Protein AF-A0A4U1C082-F1 (afdb_monomer)

Secondary structure (DSSP, 8-state):
------PPPP---HHHHHHHHHHHHHHHHHHTSSHHHHHHHHHHHHHHHHHHH-GGGSEEPSSTT-EEEEETTEEEEE-

Solvent-accessible surface area (backbone atoms only — not comparable to full-atom values): 4830 Å² total; per-residue (Å²): 132,88,78,79,78,77,76,62,84,88,78,79,51,72,67,58,51,51,54,50,51,51,54,36,49,50,43,24,70,72,66,75,41,56,68,64,30,54,50,50,51,51,53,49,51,56,51,48,56,50,35,47,78,36,65,82,75,37,44,79,50,96,50,88,76,32,29,38,39,82,51,97,92,47,71,48,81,44,114

Sequence (79 aa):
MAKTEKRLIVEWTKTAEIQFYEILTYWINRNKSTSYSEKLAKITWEKIEFIVAHPFSAMASKFPKIRIASVRHLALCIK

Radius of gyration: 14.53 Å; Cα contacts (8 Å, |Δi|>4): 60; chains: 1; bounding box: 26×33×42 Å

Structure (mmCIF, N/CA/C/O backbone):
data_AF-A0A4U1C082-F1
#
_entry.id   AF-A0A4U1C082-F1
#
loop_
_atom_site.group_PDB
_atom_site.id
_atom_site.type_symbol
_atom_site.label_atom_id
_atom_site.label_alt_id
_atom_site.label_comp_id
_atom_site.label_asym_id
_atom_site.label_entity_id
_atom_site.label_seq_id
_atom_site.pdbx_PDB_ins_code
_atom_site.Cartn_x
_atom_site.Cartn_y
_atom_site.Cartn_z
_atom_site.occupancy
_atom_site.B_iso_or_equiv
_atom_site.auth_seq_id
_atom_site.auth_comp_id
_atom_site.auth_asym_id
_atom_site.auth_atom_id
_atom_site.pdbx_PDB_model_num
ATOM 1 N N . MET A 1 1 ? 15.501 21.845 -24.089 1.00 35.34 1 MET A N 1
ATOM 2 C CA . MET A 1 1 ? 14.719 20.651 -24.477 1.00 35.34 1 MET A CA 1
ATOM 3 C C . MET A 1 1 ? 13.934 20.203 -23.256 1.00 35.34 1 MET A C 1
ATOM 5 O O . MET A 1 1 ? 14.550 19.768 -22.291 1.00 35.34 1 MET A O 1
ATOM 9 N N . ALA A 1 2 ? 12.617 20.414 -23.232 1.00 43.88 2 ALA A N 1
ATOM 10 C CA . ALA A 1 2 ? 11.787 19.969 -22.117 1.00 43.88 2 ALA A CA 1
ATOM 11 C C . ALA A 1 2 ? 11.732 18.435 -22.140 1.00 43.88 2 ALA A C 1
ATOM 13 O O . ALA A 1 2 ? 11.214 17.842 -23.082 1.00 43.88 2 ALA A O 1
ATOM 14 N N . LYS A 1 3 ? 12.341 17.792 -21.141 1.00 48.88 3 LYS A N 1
ATOM 15 C CA . LYS A 1 3 ? 12.249 16.346 -20.938 1.00 48.88 3 LYS A CA 1
ATOM 16 C C . LYS A 1 3 ? 10.796 16.071 -20.547 1.00 48.88 3 LYS A C 1
ATOM 18 O O . LYS A 1 3 ? 10.389 16.439 -19.452 1.00 48.88 3 LYS A O 1
ATOM 23 N N . THR A 1 4 ? 9.992 15.509 -21.443 1.00 53.09 4 THR A N 1
ATOM 24 C CA . THR A 1 4 ? 8.631 15.087 -21.100 1.00 53.09 4 THR A CA 1
ATOM 25 C C . THR A 1 4 ? 8.739 13.996 -20.035 1.00 53.09 4 THR A C 1
ATOM 27 O O . THR A 1 4 ? 9.140 12.872 -20.334 1.00 53.09 4 THR A O 1
ATOM 30 N N . GLU A 1 5 ? 8.455 14.328 -18.775 1.00 61.97 5 GLU A N 1
ATOM 31 C CA . GLU A 1 5 ? 8.370 13.341 -17.701 1.00 61.97 5 GLU A CA 1
ATOM 32 C C . GLU A 1 5 ? 7.231 12.376 -18.021 1.00 61.97 5 GLU A C 1
ATOM 34 O O . GLU A 1 5 ? 6.052 12.736 -18.010 1.00 61.97 5 GLU A O 1
ATOM 39 N N . LYS A 1 6 ? 7.589 11.133 -18.344 1.00 67.44 6 LYS A N 1
ATOM 40 C CA . LYS A 1 6 ? 6.624 10.053 -18.516 1.00 67.44 6 LYS A CA 1
ATOM 41 C C . LYS A 1 6 ? 5.990 9.769 -17.155 1.00 67.44 6 LYS A C 1
ATOM 43 O O . LYS A 1 6 ? 6.575 9.062 -16.340 1.00 67.44 6 LYS A O 1
ATOM 48 N N . ARG A 1 7 ? 4.803 10.324 -16.910 1.00 72.06 7 ARG 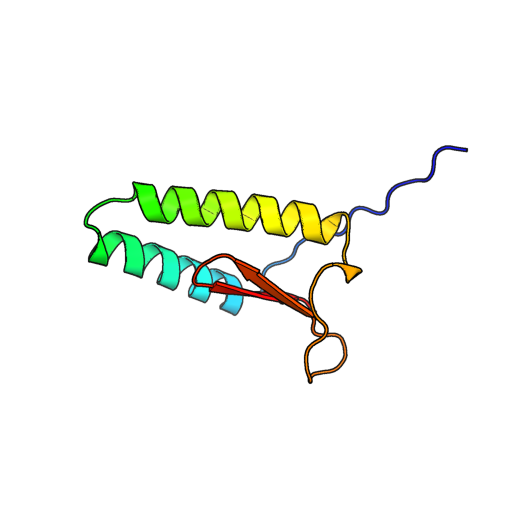A N 1
ATOM 49 C CA . ARG A 1 7 ? 4.001 9.995 -15.727 1.00 72.06 7 ARG A CA 1
ATOM 50 C C . ARG A 1 7 ? 3.431 8.593 -15.894 1.00 72.06 7 ARG A C 1
ATOM 52 O O . ARG A 1 7 ? 2.747 8.312 -16.876 1.00 72.06 7 ARG A O 1
ATOM 59 N N . LEU A 1 8 ? 3.749 7.708 -14.956 1.00 84.56 8 LEU A N 1
ATOM 60 C CA . LEU A 1 8 ? 3.120 6.395 -14.889 1.00 84.56 8 LEU A CA 1
ATOM 61 C C . LEU A 1 8 ? 1.699 6.547 -14.347 1.00 84.56 8 LEU A C 1
ATOM 63 O O . LEU A 1 8 ? 1.458 7.330 -13.429 1.00 84.56 8 LEU A O 1
ATOM 67 N N . ILE A 1 9 ? 0.773 5.792 -14.926 1.00 87.38 9 ILE A N 1
ATOM 68 C CA . ILE A 1 9 ? -0.595 5.681 -14.425 1.00 87.38 9 ILE A CA 1
ATOM 69 C C . ILE A 1 9 ? -0.602 4.571 -13.376 1.00 87.38 9 ILE A C 1
ATOM 71 O O . ILE A 1 9 ? -0.012 3.510 -13.585 1.00 87.38 9 ILE A O 1
ATOM 75 N N . VAL A 1 10 ? -1.233 4.836 -12.235 1.00 90.88 10 VAL A N 1
ATOM 76 C CA . VAL A 1 10 ? -1.376 3.862 -11.153 1.00 90.88 10 VAL A CA 1
ATOM 77 C C . VAL A 1 10 ? -2.717 3.170 -11.308 1.00 90.88 10 VAL A C 1
ATOM 79 O O . VAL A 1 10 ? -3.761 3.800 -11.170 1.00 90.88 10 VAL A O 1
ATOM 82 N N . GLU A 1 11 ? -2.676 1.867 -11.552 1.00 93.94 11 GLU A N 1
ATOM 83 C CA . GLU A 1 11 ? -3.859 1.015 -11.607 1.00 93.94 11 GLU A CA 1
ATOM 84 C C . GLU A 1 11 ? -3.800 0.004 -10.464 1.00 93.94 11 GLU A C 1
ATOM 86 O O . GLU A 1 11 ? -2.840 -0.758 -10.325 1.00 93.94 11 GLU A O 1
ATOM 91 N N . TRP A 1 12 ? -4.827 0.010 -9.618 1.00 94.75 12 TRP A N 1
ATOM 92 C CA . TRP A 1 12 ? -4.946 -0.940 -8.520 1.00 94.75 12 TRP A CA 1
ATOM 93 C C . TRP A 1 12 ? -5.636 -2.208 -9.008 1.00 94.75 12 TRP A C 1
ATOM 95 O O . TRP A 1 12 ? -6.695 -2.1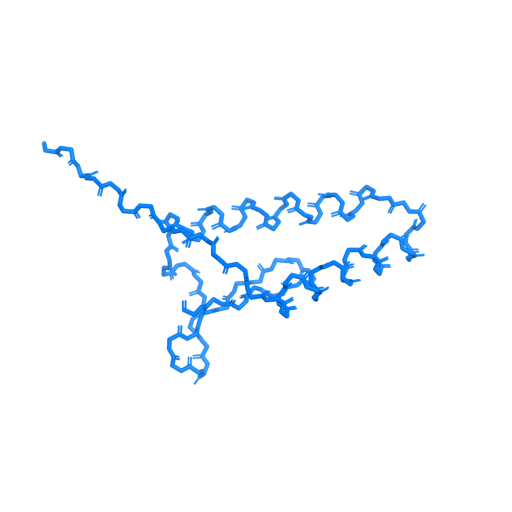57 -9.633 1.00 94.75 12 TRP A O 1
ATOM 105 N N . THR A 1 13 ? -5.069 -3.368 -8.680 1.00 96.50 13 THR A N 1
ATOM 106 C CA . THR A 1 13 ? -5.804 -4.625 -8.845 1.00 96.50 13 THR A CA 1
ATOM 107 C C . THR A 1 13 ? -6.939 -4.683 -7.829 1.00 96.50 13 THR A C 1
ATOM 109 O O . THR A 1 13 ? -6.829 -4.137 -6.727 1.00 96.50 13 THR A O 1
ATOM 112 N N . LYS A 1 14 ? -8.014 -5.410 -8.154 1.00 96.88 14 LYS A N 1
ATOM 113 C CA . LYS A 1 14 ? -9.146 -5.553 -7.229 1.00 96.88 14 LYS A CA 1
ATOM 114 C C . LYS A 1 14 ? -8.721 -6.136 -5.877 1.00 96.88 14 LYS A C 1
ATOM 116 O O . LYS A 1 14 ? -9.208 -5.710 -4.836 1.00 96.88 14 LYS A O 1
ATOM 121 N N . THR A 1 15 ? -7.772 -7.070 -5.889 1.00 96.06 15 THR A N 1
ATOM 122 C CA . THR A 1 15 ? -7.193 -7.651 -4.673 1.00 96.06 15 THR A CA 1
ATOM 123 C C . THR A 1 15 ? -6.446 -6.611 -3.843 1.00 96.06 15 THR A C 1
ATOM 125 O O . THR A 1 15 ? -6.645 -6.564 -2.634 1.00 96.06 15 THR A O 1
ATOM 128 N N . ALA A 1 16 ? -5.623 -5.764 -4.470 1.00 95.62 16 ALA A N 1
ATOM 129 C CA . ALA A 1 16 ? -4.877 -4.728 -3.757 1.00 95.62 16 ALA A CA 1
ATOM 130 C C . ALA A 1 16 ? -5.813 -3.692 -3.118 1.00 95.62 16 ALA A C 1
ATOM 132 O O . ALA A 1 16 ? -5.582 -3.278 -1.985 1.00 95.62 16 ALA A O 1
ATOM 133 N N . GLU A 1 17 ? -6.885 -3.316 -3.818 1.00 96.62 17 GLU A N 1
ATOM 134 C CA . GLU A 1 17 ? -7.915 -2.421 -3.288 1.00 96.62 17 GLU A CA 1
ATOM 135 C C . GLU A 1 17 ? -8.587 -3.022 -2.040 1.00 96.62 17 GLU A C 1
ATOM 137 O O . GLU A 1 17 ? -8.615 -2.383 -0.989 1.00 96.62 17 GLU A O 1
ATOM 142 N N . ILE A 1 18 ? -9.065 -4.271 -2.124 1.00 97.81 18 ILE A N 1
ATOM 143 C CA . ILE A 1 18 ? -9.717 -4.965 -0.999 1.00 97.81 18 ILE A CA 1
ATOM 144 C C . ILE A 1 18 ? -8.768 -5.070 0.200 1.00 97.81 18 ILE A C 1
ATOM 146 O O . ILE A 1 18 ? -9.128 -4.656 1.300 1.00 97.81 18 ILE A O 1
ATOM 150 N N . GLN A 1 19 ? -7.540 -5.551 -0.014 1.00 97.31 19 GLN A N 1
ATOM 151 C CA . GLN A 1 19 ? -6.547 -5.706 1.053 1.00 97.31 19 GLN A CA 1
ATOM 152 C C . GLN A 1 19 ? -6.228 -4.376 1.738 1.00 97.31 19 GLN A C 1
ATOM 154 O O . GLN A 1 19 ? -6.076 -4.311 2.958 1.00 97.31 19 GLN A O 1
ATOM 159 N N . PHE A 1 20 ? -6.136 -3.298 0.962 1.00 96.56 20 PHE A N 1
ATOM 160 C CA . PHE A 1 20 ? -5.892 -1.977 1.514 1.00 96.56 20 PHE A CA 1
ATOM 161 C C . PHE A 1 20 ? -7.051 -1.519 2.405 1.00 96.56 20 PHE A C 1
ATOM 163 O O . PHE A 1 20 ? -6.818 -1.108 3.543 1.00 96.56 20 PHE A O 1
ATOM 170 N N . TYR A 1 21 ? -8.297 -1.672 1.949 1.00 97.19 21 TYR A N 1
ATOM 171 C CA . TYR A 1 21 ? -9.475 -1.360 2.762 1.00 97.19 21 TYR A CA 1
ATOM 172 C C . TYR A 1 21 ? -9.585 -2.224 4.023 1.00 97.19 21 TYR A C 1
ATOM 174 O O . TYR A 1 21 ? -9.943 -1.704 5.082 1.00 97.19 21 TYR A O 1
ATOM 182 N N . GLU A 1 22 ? -9.244 -3.511 3.959 1.00 97.56 22 GLU A N 1
ATOM 183 C CA . GLU A 1 22 ? -9.220 -4.396 5.129 1.00 97.56 22 GLU A CA 1
ATOM 184 C C . GLU A 1 22 ? -8.210 -3.921 6.181 1.00 97.56 22 GLU A C 1
ATOM 186 O O . GLU A 1 22 ? -8.535 -3.859 7.369 1.00 97.56 22 GLU A O 1
ATOM 191 N N . ILE A 1 23 ? -7.013 -3.494 5.758 1.00 96.75 23 ILE A N 1
ATOM 192 C CA . ILE A 1 23 ? -5.992 -2.935 6.657 1.00 96.75 23 ILE A CA 1
ATOM 193 C C . ILE A 1 23 ? -6.498 -1.651 7.323 1.00 96.75 23 ILE A C 1
ATOM 195 O O . ILE A 1 23 ? -6.351 -1.486 8.538 1.00 96.75 23 ILE A O 1
ATOM 199 N N . LEU A 1 24 ? -7.106 -0.737 6.560 1.00 97.38 24 LEU A N 1
ATOM 200 C CA . LEU A 1 24 ? -7.656 0.501 7.123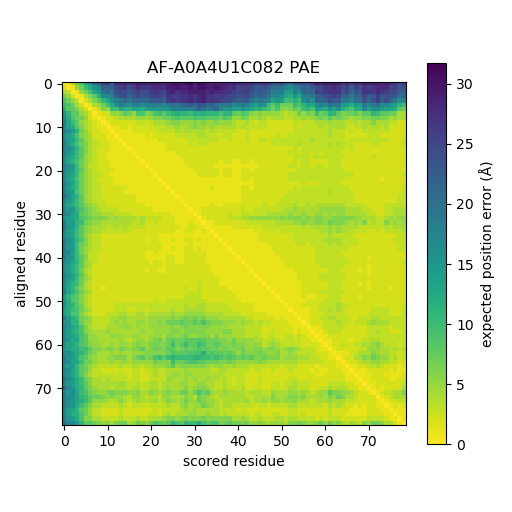 1.00 97.38 24 LEU A CA 1
ATOM 201 C C . LEU A 1 24 ? -8.781 0.205 8.122 1.00 97.38 24 LEU A C 1
ATOM 203 O O . LEU A 1 24 ? -8.791 0.773 9.217 1.00 97.38 24 LEU A O 1
ATOM 207 N N . THR A 1 25 ? -9.679 -0.717 7.775 1.00 97.94 25 THR A N 1
ATOM 208 C CA . THR A 1 25 ? -10.792 -1.168 8.624 1.00 97.94 25 THR A CA 1
ATOM 209 C C . THR A 1 25 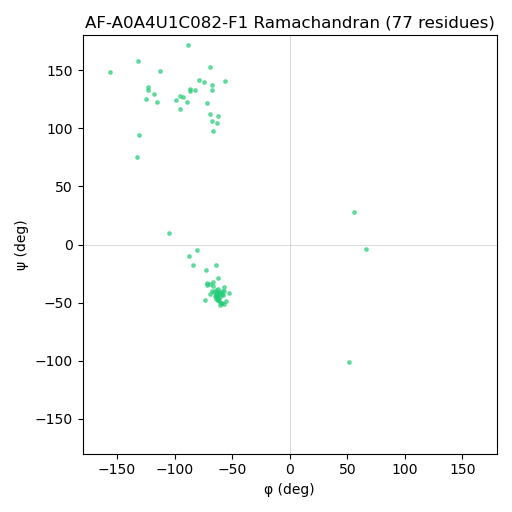? -10.293 -1.798 9.921 1.00 97.94 25 THR A C 1
ATOM 211 O O . THR A 1 25 ? -10.800 -1.486 10.999 1.00 97.94 25 THR A O 1
ATOM 214 N N . TYR A 1 26 ? -9.253 -2.631 9.849 1.00 97.56 26 TYR A N 1
ATOM 215 C CA . TYR A 1 26 ? -8.616 -3.214 11.027 1.00 97.56 26 TYR A CA 1
ATOM 216 C C . TYR A 1 26 ? -8.150 -2.133 12.007 1.00 97.56 26 TYR A C 1
ATOM 218 O O . TYR A 1 26 ? -8.460 -2.197 13.198 1.00 97.56 26 TYR A O 1
ATOM 226 N N . TRP A 1 27 ? -7.448 -1.110 11.516 1.00 97.50 27 TRP A N 1
ATOM 227 C CA . TRP A 1 27 ? -6.947 -0.037 12.372 1.00 97.50 27 TRP A CA 1
ATOM 228 C C . TRP A 1 27 ? -8.057 0.852 12.938 1.00 97.50 27 TRP A C 1
ATOM 230 O O . TRP A 1 27 ? -7.952 1.251 14.098 1.00 97.50 27 TRP A O 1
ATOM 240 N N . ILE A 1 28 ? -9.140 1.088 12.188 1.00 98.19 28 ILE A N 1
ATOM 241 C CA . ILE A 1 28 ? -10.342 1.768 12.703 1.00 98.19 28 ILE A CA 1
ATOM 242 C C . ILE A 1 28 ? -10.923 0.970 13.873 1.00 98.19 28 ILE A C 1
ATOM 244 O O . ILE A 1 28 ? -11.132 1.507 14.962 1.00 98.19 28 ILE A O 1
ATOM 248 N N . ASN A 1 29 ? -11.126 -0.333 13.67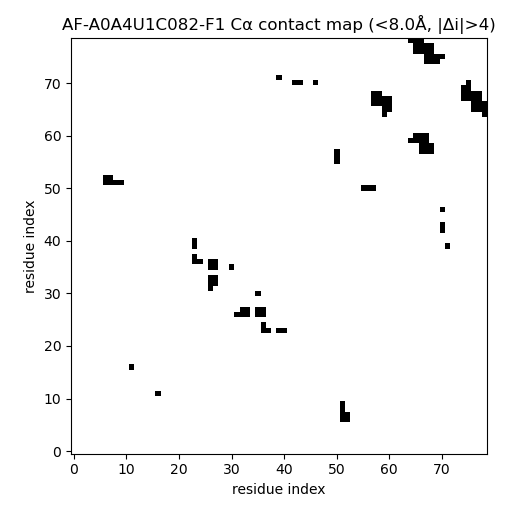6 1.00 98.19 29 ASN A N 1
ATOM 249 C CA . ASN A 1 29 ? -11.739 -1.210 14.670 1.00 98.19 29 ASN A CA 1
ATOM 250 C C . ASN A 1 29 ? -10.869 -1.395 15.916 1.00 98.19 29 ASN A C 1
ATOM 252 O O . ASN A 1 29 ? -11.407 -1.494 17.024 1.00 98.19 29 ASN A O 1
ATOM 256 N N . ARG A 1 30 ? -9.544 -1.433 15.744 1.00 97.19 30 ARG A N 1
ATOM 257 C CA . ARG A 1 30 ? -8.569 -1.565 16.830 1.00 97.19 30 ARG A CA 1
ATOM 258 C C . ARG A 1 30 ? -8.436 -0.280 17.640 1.00 97.19 30 ARG A C 1
ATOM 260 O O . ARG A 1 30 ? -8.466 -0.337 18.864 1.00 97.19 30 ARG A O 1
ATOM 267 N N . ASN A 1 31 ? -8.291 0.859 16.968 1.00 96.56 31 ASN A N 1
ATOM 268 C CA . ASN A 1 31 ? -8.017 2.138 17.626 1.00 96.56 31 ASN A CA 1
ATOM 269 C C . ASN A 1 31 ? -9.295 2.873 18.047 1.00 96.56 31 ASN A C 1
ATOM 271 O O . ASN A 1 31 ? -9.207 3.879 18.743 1.00 96.56 31 ASN A O 1
ATOM 275 N N . LYS A 1 32 ? -10.469 2.400 17.599 1.00 97.19 32 LYS A N 1
ATOM 276 C CA . LYS A 1 32 ? -11.773 3.058 17.787 1.00 97.19 32 LYS A CA 1
ATOM 277 C C . LYS A 1 32 ? -11.797 4.498 17.250 1.00 97.19 32 LYS A C 1
ATOM 279 O O . LYS A 1 32 ? -12.532 5.342 17.747 1.00 97.19 32 LYS A O 1
ATOM 284 N N . SER A 1 33 ? -10.976 4.780 16.238 1.00 97.06 33 SER A N 1
ATOM 285 C CA . SER A 1 33 ? -10.822 6.093 15.608 1.00 97.06 33 SER A CA 1
ATOM 286 C C . SER A 1 33 ? -10.296 5.938 14.181 1.00 97.06 33 SER A C 1
ATOM 288 O O . SER A 1 33 ? -9.507 5.033 13.902 1.00 97.06 33 SER A O 1
ATOM 290 N N . THR A 1 34 ? -10.690 6.845 13.287 1.00 97.50 34 THR A N 1
ATOM 291 C CA . THR A 1 34 ? -10.249 6.873 11.885 1.00 97.50 34 THR A CA 1
ATOM 292 C C . THR A 1 34 ? -8.911 7.573 11.681 1.00 97.50 34 THR A C 1
ATOM 294 O O . THR A 1 34 ? -8.253 7.321 10.675 1.00 97.50 34 THR A O 1
ATOM 297 N N . SER A 1 35 ? -8.455 8.378 12.648 1.00 98.00 35 SER A N 1
ATOM 298 C CA . SER A 1 35 ? -7.279 9.252 12.509 1.00 98.00 35 SER A CA 1
ATOM 299 C C . SER A 1 35 ? -6.026 8.509 12.033 1.00 98.00 35 SER A C 1
ATOM 301 O O . SER A 1 35 ? -5.289 8.974 11.160 1.00 98.00 35 SER A O 1
ATOM 303 N N . TYR A 1 36 ? -5.791 7.310 12.570 1.00 96.25 36 TYR A N 1
ATOM 304 C CA . TYR A 1 36 ? -4.647 6.503 12.164 1.00 96.25 36 TYR A CA 1
ATOM 305 C C . TYR A 1 36 ? -4.789 5.963 10.735 1.00 96.25 36 TYR A C 1
ATOM 307 O O . TYR A 1 36 ? -3.828 6.008 9.967 1.00 96.25 36 TYR A O 1
ATOM 315 N N . SER A 1 37 ? -5.976 5.479 10.368 1.00 96.75 37 SER A N 1
ATOM 316 C CA . SER A 1 37 ? -6.252 4.942 9.033 1.00 96.75 37 SER A CA 1
ATOM 317 C C . SER A 1 37 ? -6.211 6.032 7.965 1.00 96.75 37 SER A C 1
ATOM 319 O O . SER A 1 37 ? -5.610 5.827 6.916 1.00 96.75 37 SER A O 1
ATOM 321 N N . GLU A 1 38 ? -6.734 7.223 8.250 1.00 97.50 38 GLU A N 1
ATOM 322 C CA . GLU A 1 38 ? -6.620 8.398 7.376 1.00 97.50 38 GLU A CA 1
ATOM 323 C C . GLU A 1 38 ? -5.153 8.790 7.155 1.00 97.50 38 GLU A C 1
ATOM 325 O O . GLU A 1 38 ? -4.711 8.994 6.022 1.00 97.50 38 GLU A O 1
ATOM 330 N N . LYS A 1 39 ? -4.354 8.816 8.230 1.00 96.88 39 LYS A N 1
ATOM 331 C CA . LYS A 1 39 ? -2.912 9.074 8.139 1.00 96.88 39 LYS A CA 1
ATOM 332 C C . LYS A 1 39 ? -2.184 7.994 7.338 1.00 96.88 39 LYS A C 1
ATOM 334 O O . LYS A 1 39 ? -1.285 8.315 6.560 1.00 96.88 39 LYS A O 1
ATOM 339 N N . LEU A 1 40 ? -2.541 6.725 7.528 1.00 96.38 40 LEU A N 1
ATOM 340 C CA . LEU A 1 40 ? -1.962 5.612 6.780 1.00 96.38 40 LEU A CA 1
ATOM 341 C C . LEU A 1 40 ? -2.304 5.721 5.292 1.00 96.38 40 LEU A C 1
ATOM 343 O O . LEU A 1 40 ? -1.414 5.547 4.459 1.00 96.38 40 LEU A O 1
ATOM 347 N N . ALA A 1 41 ? -3.546 6.078 4.962 1.00 96.75 41 ALA A N 1
ATOM 348 C CA . ALA A 1 41 ? -3.978 6.280 3.588 1.00 96.75 41 ALA A CA 1
ATOM 349 C C . ALA A 1 41 ? -3.213 7.418 2.908 1.00 96.75 41 ALA A C 1
ATOM 351 O O . ALA A 1 41 ? -2.646 7.220 1.834 1.00 96.75 41 ALA A O 1
ATOM 352 N N . LYS A 1 42 ? -3.091 8.566 3.584 1.00 97.25 42 LYS A N 1
ATOM 353 C CA . LYS A 1 42 ? -2.320 9.713 3.092 1.00 97.25 42 LYS A CA 1
ATOM 354 C C . LYS A 1 42 ? -0.860 9.354 2.798 1.00 97.25 42 LYS A C 1
ATOM 356 O O . LYS A 1 42 ? -0.378 9.596 1.700 1.00 97.25 42 LYS A O 1
ATOM 361 N N . ILE A 1 43 ? -0.168 8.723 3.748 1.00 96.75 43 ILE A N 1
ATOM 362 C CA . ILE A 1 43 ? 1.252 8.359 3.580 1.00 96.75 43 ILE A CA 1
ATOM 363 C C . ILE A 1 43 ? 1.429 7.295 2.488 1.00 96.75 43 ILE A C 1
ATOM 365 O O . ILE A 1 43 ? 2.443 7.275 1.792 1.00 96.75 43 ILE A O 1
ATOM 369 N N . THR A 1 44 ? 0.446 6.408 2.321 1.00 96.06 44 THR A N 1
ATOM 370 C CA . THR A 1 44 ? 0.447 5.432 1.224 1.00 96.06 44 THR A CA 1
ATOM 371 C C . THR A 1 44 ? 0.352 6.136 -0.123 1.00 96.06 44 THR A C 1
ATOM 373 O O . THR A 1 44 ? 1.131 5.821 -1.020 1.00 96.06 44 THR A O 1
ATOM 376 N N . TRP A 1 45 ? -0.534 7.126 -0.246 1.00 95.12 45 TRP A N 1
ATOM 377 C CA . TRP A 1 45 ? -0.669 7.930 -1.458 1.00 95.12 45 TRP A CA 1
ATOM 378 C C . TRP A 1 45 ? 0.614 8.703 -1.790 1.00 95.12 45 TRP A C 1
ATOM 380 O O . TRP A 1 45 ? 1.139 8.574 -2.892 1.00 95.12 45 TRP A O 1
ATOM 390 N N . GLU A 1 46 ? 1.196 9.398 -0.810 1.00 95.31 46 GLU A N 1
ATOM 391 C CA . GLU A 1 46 ? 2.475 10.110 -0.967 1.00 95.31 46 GLU A CA 1
ATOM 392 C C . GLU A 1 46 ? 3.601 9.165 -1.423 1.00 95.31 46 GLU A C 1
ATOM 394 O O . GLU A 1 46 ? 4.421 9.505 -2.280 1.00 95.31 46 GLU A O 1
ATOM 399 N N . LYS A 1 47 ? 3.638 7.936 -0.885 1.00 94.94 47 LYS A N 1
ATOM 400 C CA . LYS A 1 47 ? 4.617 6.933 -1.314 1.00 94.94 47 LYS A CA 1
ATOM 401 C C . LYS A 1 47 ? 4.390 6.497 -2.760 1.00 94.94 47 LYS A C 1
ATOM 403 O O . LYS A 1 47 ? 5.367 6.314 -3.484 1.00 94.94 47 LYS A O 1
ATOM 408 N N . ILE A 1 48 ? 3.139 6.305 -3.171 1.00 94.06 48 ILE A N 1
ATOM 409 C CA . ILE A 1 48 ? 2.787 5.925 -4.543 1.00 94.06 48 ILE A CA 1
ATOM 410 C C . ILE A 1 48 ? 3.219 7.016 -5.519 1.00 94.06 48 ILE A C 1
ATOM 412 O O . ILE A 1 48 ? 3.902 6.704 -6.491 1.00 94.06 48 ILE A O 1
ATOM 416 N N . GLU A 1 49 ? 2.910 8.282 -5.235 1.00 93.25 49 GLU A N 1
ATOM 417 C CA . GLU A 1 49 ? 3.335 9.417 -6.063 1.00 93.25 49 GLU A CA 1
ATOM 418 C C . GLU A 1 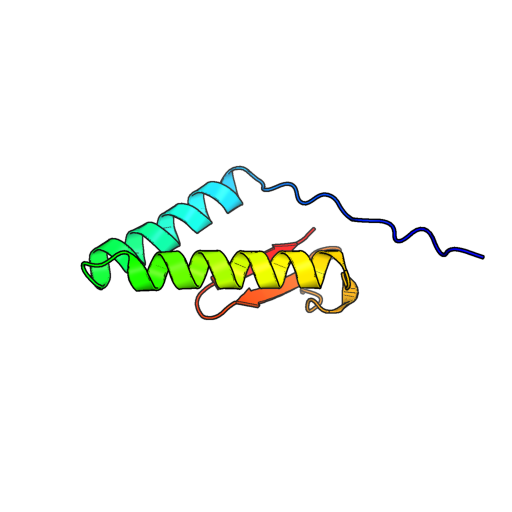49 ? 4.862 9.477 -6.201 1.00 93.25 49 GLU A C 1
ATOM 420 O O . GLU A 1 49 ? 5.391 9.627 -7.305 1.00 93.25 49 GLU A O 1
ATOM 425 N N . PHE A 1 50 ? 5.586 9.259 -5.101 1.00 92.62 50 PHE A N 1
ATOM 426 C CA . PHE A 1 50 ? 7.044 9.185 -5.131 1.00 92.62 50 PHE A CA 1
ATOM 427 C C . PHE A 1 50 ? 7.559 8.033 -6.008 1.00 92.62 50 PHE A C 1
ATOM 429 O O . PHE A 1 50 ? 8.524 8.201 -6.753 1.00 92.62 50 PHE A O 1
ATOM 436 N N . ILE A 1 51 ? 6.931 6.855 -5.951 1.00 92.00 51 ILE A N 1
ATOM 437 C CA . ILE A 1 51 ? 7.343 5.704 -6.768 1.00 92.00 51 ILE A CA 1
ATOM 438 C C . ILE A 1 51 ? 6.994 5.915 -8.244 1.00 92.00 51 ILE A C 1
ATOM 440 O O . ILE A 1 51 ? 7.770 5.514 -9.107 1.00 92.00 51 ILE A O 1
ATOM 444 N N . VAL A 1 52 ? 5.882 6.582 -8.552 1.00 91.50 52 VAL A N 1
ATOM 445 C CA . VAL A 1 52 ? 5.534 6.980 -9.924 1.00 91.50 52 VAL A CA 1
ATOM 446 C C . VAL A 1 52 ? 6.621 7.876 -10.520 1.00 91.50 52 VAL A C 1
ATOM 448 O O . VAL A 1 52 ? 7.014 7.668 -11.667 1.00 91.50 52 VAL A O 1
ATOM 451 N N . ALA A 1 53 ? 7.146 8.823 -9.736 1.00 91.31 53 ALA A N 1
ATOM 452 C CA . ALA A 1 53 ? 8.259 9.679 -10.148 1.00 91.31 53 ALA A CA 1
ATOM 453 C C . ALA A 1 53 ? 9.604 8.928 -10.199 1.00 91.31 53 ALA A C 1
ATOM 455 O O . ALA A 1 53 ? 10.450 9.201 -11.053 1.00 91.31 53 ALA A O 1
ATOM 456 N N . HIS A 1 54 ? 9.803 7.947 -9.311 1.00 90.81 54 HIS A N 1
ATOM 457 C CA . HIS A 1 54 ? 11.048 7.187 -9.182 1.00 90.81 54 HIS A CA 1
ATOM 458 C C . HIS A 1 54 ? 10.800 5.668 -9.107 1.00 90.81 54 HIS A C 1
ATOM 460 O O . HIS A 1 54 ? 10.967 5.066 -8.040 1.00 90.81 54 HIS A O 1
ATOM 466 N N . PRO A 1 55 ? 10.484 4.992 -10.231 1.00 87.06 55 PRO A N 1
ATOM 467 C CA . PRO A 1 55 ? 10.048 3.585 -10.224 1.00 87.06 55 PRO A CA 1
ATOM 468 C C . PRO A 1 55 ? 11.096 2.610 -9.676 1.00 87.06 55 PRO A C 1
ATOM 470 O O . PRO A 1 55 ? 10.776 1.574 -9.093 1.00 87.06 55 PRO A O 1
ATOM 473 N N . PHE A 1 56 ? 12.375 2.960 -9.827 1.00 88.69 56 PHE A N 1
ATOM 474 C CA . PHE A 1 56 ? 13.505 2.162 -9.353 1.00 88.69 56 PHE A CA 1
ATOM 475 C C . PHE A 1 56 ? 13.806 2.337 -7.857 1.00 88.69 56 PHE A C 1
ATOM 477 O O . PHE A 1 56 ? 14.652 1.616 -7.335 1.00 88.69 56 PHE A O 1
ATOM 484 N N . SER A 1 57 ? 13.107 3.244 -7.162 1.00 90.12 57 SER A N 1
ATOM 485 C CA . SER A 1 57 ? 13.249 3.447 -5.712 1.00 90.12 57 SER A CA 1
ATOM 486 C C . SER A 1 57 ? 12.639 2.316 -4.875 1.00 90.12 57 SER A C 1
ATOM 488 O O . SER A 1 57 ? 13.014 2.132 -3.718 1.00 90.12 57 SER A O 1
ATOM 490 N N . ALA A 1 58 ? 11.705 1.549 -5.446 1.00 90.06 58 ALA A N 1
ATOM 491 C CA . ALA A 1 58 ? 11.145 0.362 -4.812 1.00 90.06 58 ALA A CA 1
ATOM 492 C C . ALA A 1 58 ? 12.104 -0.832 -4.949 1.00 90.06 58 ALA A C 1
ATOM 494 O O . ALA A 1 58 ? 12.731 -1.026 -5.995 1.00 90.06 58 ALA A O 1
ATOM 495 N N . MET A 1 59 ? 12.195 -1.653 -3.904 1.00 91.12 59 MET A N 1
ATOM 496 C CA . MET A 1 59 ? 13.107 -2.795 -3.844 1.00 91.12 59 MET A CA 1
ATOM 497 C C . MET A 1 59 ? 12.694 -3.866 -4.857 1.00 91.12 59 MET A C 1
ATOM 499 O O . MET A 1 59 ? 11.512 -4.177 -4.984 1.00 91.12 59 MET A O 1
ATOM 503 N N . ALA A 1 60 ? 13.654 -4.454 -5.572 1.00 92.69 60 ALA A N 1
ATOM 504 C CA . ALA A 1 60 ? 13.374 -5.606 -6.424 1.00 92.69 60 ALA A CA 1
ATOM 505 C C . ALA A 1 60 ? 13.003 -6.821 -5.560 1.00 92.69 60 ALA A C 1
ATOM 507 O O . ALA A 1 60 ? 13.678 -7.118 -4.575 1.00 92.69 60 ALA A O 1
ATOM 508 N N . SER A 1 61 ? 11.930 -7.520 -5.923 1.00 92.25 61 SER A N 1
ATOM 509 C CA . SER A 1 61 ? 11.545 -8.758 -5.248 1.00 92.25 61 SER A CA 1
ATOM 510 C C . SER A 1 61 ? 12.233 -9.975 -5.878 1.00 92.25 61 SER A C 1
ATOM 512 O O . SER A 1 61 ? 12.838 -9.886 -6.947 1.00 92.25 61 SER A O 1
ATOM 514 N N . LYS A 1 62 ? 12.088 -11.144 -5.243 1.00 91.81 62 LYS A N 1
ATOM 515 C CA . LYS A 1 62 ? 12.507 -12.434 -5.821 1.00 91.81 62 LYS A CA 1
ATOM 516 C C . LYS A 1 62 ? 11.719 -12.803 -7.087 1.00 91.81 62 LYS A C 1
ATOM 518 O O . LYS A 1 62 ? 12.159 -13.660 -7.846 1.00 91.81 62 LYS A O 1
ATOM 523 N N . PHE A 1 63 ? 10.565 -12.173 -7.310 1.00 89.88 63 PHE A N 1
ATOM 524 C CA . PHE A 1 63 ? 9.740 -12.383 -8.490 1.00 89.88 63 PHE A CA 1
ATOM 525 C C . PHE A 1 63 ? 10.106 -11.365 -9.580 1.00 89.88 63 PHE A C 1
ATOM 527 O O . PHE A 1 63 ? 10.088 -10.154 -9.320 1.00 89.88 63 PHE A O 1
ATOM 53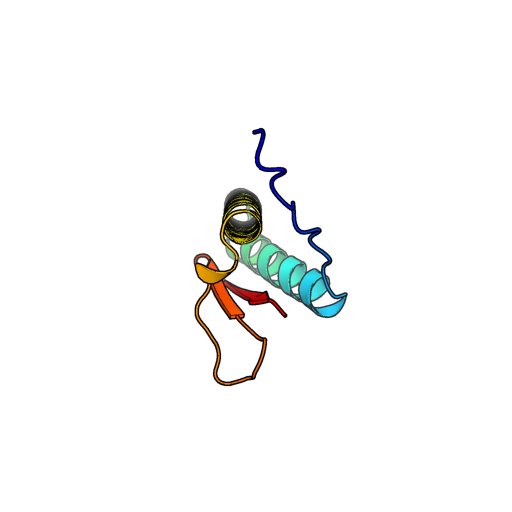4 N N . PRO A 1 64 ? 10.411 -11.817 -10.811 1.00 88.25 64 PRO A N 1
ATOM 535 C CA . PRO A 1 64 ? 10.761 -10.921 -11.904 1.00 88.25 64 PRO A CA 1
ATOM 536 C C . PRO A 1 64 ? 9.668 -9.883 -12.153 1.00 88.25 64 PRO A C 1
ATOM 538 O O . PRO A 1 64 ? 8.482 -10.205 -12.127 1.00 88.25 64 PRO A O 1
ATOM 541 N N . LYS A 1 65 ? 10.084 -8.644 -12.437 1.00 87.38 65 LYS A N 1
ATOM 542 C CA . LYS A 1 65 ? 9.210 -7.484 -12.703 1.00 87.38 65 LYS A CA 1
ATOM 543 C C . LYS A 1 65 ? 8.380 -7.005 -11.507 1.00 87.38 65 LYS A C 1
ATOM 545 O O . LYS A 1 65 ? 7.760 -5.961 -11.615 1.00 87.38 65 LYS A O 1
ATOM 550 N N . ILE A 1 66 ? 8.431 -7.684 -10.359 1.00 91.88 66 ILE A N 1
ATOM 551 C CA . ILE A 1 66 ? 7.749 -7.223 -9.150 1.00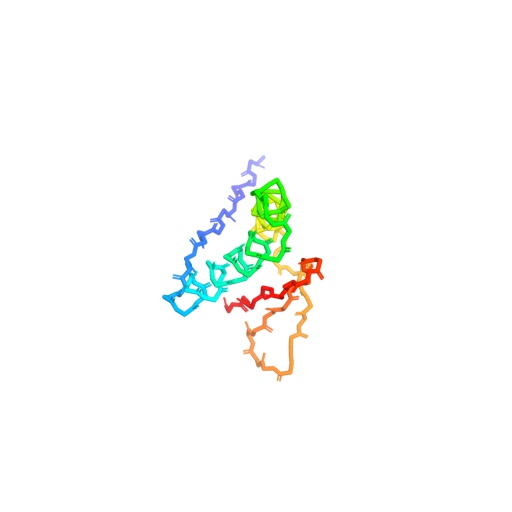 91.88 66 ILE A CA 1
ATOM 552 C C . ILE A 1 66 ? 8.715 -6.432 -8.270 1.00 91.88 66 ILE A C 1
ATOM 554 O O . ILE A 1 66 ? 9.800 -6.908 -7.913 1.00 91.88 66 ILE A O 1
ATOM 558 N N . ARG A 1 67 ? 8.293 -5.230 -7.883 1.00 93.38 67 ARG A N 1
ATOM 559 C CA . ARG A 1 67 ? 8.954 -4.377 -6.896 1.00 93.38 67 ARG A CA 1
ATOM 560 C C . ARG A 1 67 ? 8.096 -4.233 -5.649 1.00 93.38 67 ARG A C 1
ATOM 562 O O . ARG A 1 67 ? 6.872 -4.280 -5.720 1.00 93.38 67 ARG A O 1
ATOM 569 N N . ILE A 1 68 ? 8.749 -4.057 -4.509 1.00 93.50 68 ILE A N 1
ATOM 570 C CA . ILE A 1 68 ? 8.102 -3.932 -3.206 1.00 93.50 68 ILE A CA 1
ATOM 571 C C . ILE A 1 68 ? 8.523 -2.614 -2.564 1.00 93.50 68 ILE A C 1
ATOM 573 O O . ILE A 1 68 ? 9.708 -2.273 -2.523 1.00 93.50 68 ILE A O 1
ATOM 577 N N . ALA A 1 69 ? 7.550 -1.881 -2.036 1.00 93.62 69 ALA A N 1
ATOM 578 C CA . ALA A 1 69 ? 7.789 -0.705 -1.214 1.00 93.62 69 ALA A CA 1
ATOM 579 C C . ALA A 1 69 ? 7.091 -0.844 0.138 1.00 93.62 69 ALA A C 1
ATOM 581 O O . ALA A 1 69 ? 5.882 -1.048 0.208 1.00 93.62 69 ALA A O 1
ATOM 582 N N . SER A 1 70 ? 7.849 -0.698 1.220 1.00 92.75 70 SER A N 1
ATOM 583 C CA . SER A 1 70 ? 7.298 -0.731 2.575 1.00 92.75 70 SER A CA 1
ATOM 584 C C . SER A 1 70 ? 6.717 0.628 2.960 1.00 92.75 70 SER A C 1
ATOM 586 O O . SER A 1 70 ? 7.371 1.662 2.799 1.00 92.75 70 SER A O 1
ATOM 588 N N . VAL A 1 71 ? 5.505 0.620 3.511 1.00 92.44 71 VAL A N 1
ATOM 589 C CA . VAL A 1 71 ? 4.802 1.793 4.040 1.00 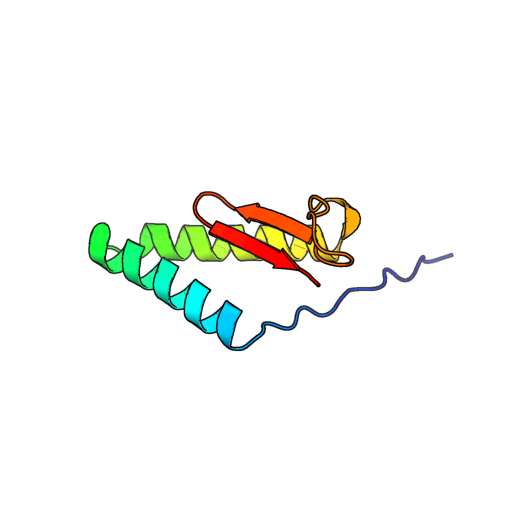92.44 71 VAL A CA 1
ATOM 590 C C . VAL A 1 71 ? 4.282 1.460 5.432 1.00 92.44 71 VAL A C 1
ATOM 592 O O . VAL A 1 71 ? 3.196 0.918 5.598 1.00 92.44 71 VAL A O 1
ATOM 595 N N . ARG A 1 72 ? 5.058 1.798 6.467 1.00 89.69 72 ARG A N 1
ATOM 596 C CA . ARG A 1 72 ? 4.714 1.510 7.872 1.00 89.69 72 ARG A CA 1
ATOM 597 C C . ARG A 1 72 ? 4.350 0.031 8.092 1.00 89.69 72 ARG A C 1
ATOM 599 O O . ARG A 1 72 ? 5.248 -0.793 8.190 1.00 89.69 72 ARG A O 1
ATOM 606 N N . HIS A 1 73 ? 3.056 -0.285 8.174 1.00 88.31 73 HIS A N 1
ATOM 607 C CA . HIS A 1 73 ? 2.521 -1.618 8.473 1.00 88.31 73 HIS A CA 1
ATOM 608 C C . HIS A 1 73 ? 1.945 -2.333 7.244 1.00 88.31 73 HIS A C 1
ATOM 610 O O . HIS A 1 73 ? 1.286 -3.354 7.401 1.00 88.31 73 HIS A O 1
ATOM 616 N N . LEU A 1 74 ? 2.163 -1.804 6.039 1.00 91.94 74 LEU A N 1
ATOM 617 C CA . LEU A 1 74 ? 1.778 -2.452 4.788 1.00 91.94 74 LEU A CA 1
ATOM 618 C C . LEU A 1 74 ? 2.937 -2.453 3.791 1.00 91.94 74 LEU A C 1
ATOM 620 O O . LEU A 1 74 ? 3.864 -1.644 3.879 1.00 91.94 74 LEU A O 1
ATOM 624 N N . ALA A 1 75 ? 2.873 -3.373 2.835 1.00 91.31 75 ALA A N 1
ATOM 625 C CA . ALA A 1 75 ? 3.794 -3.448 1.713 1.00 91.31 75 ALA A CA 1
ATOM 626 C C . ALA A 1 75 ? 3.010 -3.262 0.412 1.00 91.31 75 ALA A C 1
ATOM 628 O O . ALA A 1 75 ? 1.998 -3.923 0.190 1.00 91.31 75 ALA A O 1
ATOM 629 N N . LEU A 1 76 ? 3.486 -2.360 -0.441 1.00 92.06 76 LEU A N 1
ATOM 630 C CA . LEU A 1 76 ? 2.970 -2.152 -1.786 1.00 92.06 76 LEU A CA 1
ATOM 631 C C . LEU A 1 76 ? 3.714 -3.075 -2.747 1.00 92.06 76 LEU A C 1
ATOM 633 O O . LEU A 1 76 ? 4.940 -2.995 -2.851 1.00 92.06 76 LEU A O 1
ATOM 637 N N . CYS A 1 77 ? 2.970 -3.920 -3.454 1.00 91.81 77 CYS A N 1
ATOM 638 C CA . CYS A 1 77 ? 3.483 -4.765 -4.528 1.00 91.81 77 CYS A CA 1
ATOM 639 C C . CYS A 1 77 ? 3.189 -4.103 -5.876 1.00 91.81 77 CYS A C 1
ATOM 641 O O . CYS A 1 77 ? 2.041 -3.796 -6.183 1.00 91.81 77 CYS A O 1
ATOM 643 N N . ILE A 1 78 ? 4.231 -3.894 -6.674 1.00 89.38 78 ILE A N 1
ATOM 644 C CA . ILE A 1 78 ? 4.201 -3.138 -7.931 1.00 89.38 78 ILE A CA 1
ATOM 645 C C . ILE A 1 78 ? 4.701 -4.062 -9.034 1.00 89.38 78 ILE A C 1
ATOM 647 O O . ILE A 1 78 ? 5.691 -4.759 -8.819 1.00 89.38 78 ILE A O 1
ATOM 651 N N . LYS A 1 79 ? 4.029 -4.090 -10.183 1.00 85.69 79 LYS A N 1
ATOM 652 C CA . LYS A 1 79 ? 4.323 -4.990 -11.307 1.00 85.69 79 LYS A CA 1
ATOM 653 C C . LYS A 1 79 ? 4.660 -4.208 -12.573 1.00 85.69 79 LYS A C 1
ATOM 655 O O . LYS A 1 79 ? 4.161 -3.071 -12.691 1.00 85.69 79 LYS A O 1
#

Nearest PDB structures (foldseek):
  5ceg-assembly1_B  TM=8.477E-01  e=8.102E-01  Mesorhizobium opportunistum WSM2075
  8heu-assembly1_C  TM=3.328E-01  e=7.008E+00  Human herpesvirus 5 strain AD169

Organism: NCBI:txid2571271

Mean predicted aligned error: 4.98 Å

Foldseek 3Di:
DPDPQPQDDDDDDPVRVVVLVVVQVVCCVVVVDNVVSVVLVVQVVVVVNVCSNPVPVFDDDPDPPWGWDDRPPDIDIDD

pLDDT: mean 90.35, std 12.17, range [35.34, 98.19]